Protein AF-A0A552DBA7-F1 (afdb_monomer)

Organism: NCBI:txid2486256

Solvent-accessible surface area (backbone atoms only — not comparable to full-atom values): 4362 Å² total; per-residue (Å²): 134,66,71,67,60,58,49,53,45,55,50,51,42,66,71,42,47,87,53,23,54,63,40,68,62,40,76,43,96,90,44,106,50,65,41,54,28,40,38,39,47,47,99,66,82,81,50,78,87,48,57,70,61,25,62,59,52,70,42,72,42,78,49,75,81,87,76,83,77,132

Mean predicted aligned error: 6.17 Å

Nearest PDB structures (foldseek):
  6xav-assembly1_L  TM=3.096E-01  e=2.422E+00  Escherichia coli K-12
  1zlh-assembly1_A  TM=4.655E-01  e=6.284E+00  Bos taurus

Radius of gyration: 12.79 Å; Cα contacts (8 Å, |Δi|>4): 89; chains: 1; bounding box: 35×19×39 Å

pLDDT: mean 83.16, std 11.23, range [48.5, 94.94]

Foldseek 3Di:
DPPVLVVVLVVVCVVCVVFFDKDAQCQDPVDRDTQRIWTAGDPDDQDPPVPVVSVQRPHTDGDDDDDDDD

Secondary structure (DSSP, 8-state):
--HHHHHHHHHHHHHHTTTEEEEEEEE-TTSS-EEEEEEEE-SSPP-GGGHHHHHHTTS-EEE-------

Structure (mmCIF, N/CA/C/O backbone):
data_AF-A0A552DBA7-F1
#
_entry.id   AF-A0A552DBA7-F1
#
loop_
_atom_site.group_PDB
_atom_site.id
_atom_site.type_symbol
_atom_site.label_atom_id
_atom_site.label_alt_id
_atom_site.label_comp_id
_atom_site.label_asym_id
_atom_site.label_entity_id
_atom_site.label_seq_id
_atom_site.pdbx_PDB_ins_code
_atom_site.Cartn_x
_atom_site.Cartn_y
_atom_site.Cartn_z
_atom_site.occupancy
_atom_site.B_iso_or_equiv
_atom_site.auth_seq_id
_atom_site.auth_comp_id
_atom_site.auth_asym_id
_atom_site.auth_atom_id
_atom_site.pdbx_PDB_model_num
ATOM 1 N N . MET A 1 1 ? -7.358 8.309 17.209 1.00 48.50 1 MET A N 1
ATOM 2 C CA . MET A 1 1 ? -6.613 7.876 16.003 1.00 48.50 1 MET A CA 1
ATOM 3 C C . MET A 1 1 ? -5.493 6.948 16.438 1.00 48.50 1 MET A C 1
ATOM 5 O O . MET A 1 1 ? -4.801 7.297 17.385 1.00 48.50 1 MET A O 1
ATOM 9 N N . LYS A 1 2 ? -5.343 5.766 15.825 1.00 61.22 2 LYS A N 1
ATOM 10 C CA . LYS A 1 2 ? -4.232 4.849 16.133 1.00 61.22 2 LYS A CA 1
ATOM 11 C C . LYS A 1 2 ? -2.993 5.313 15.342 1.00 61.22 2 LYS A C 1
ATOM 13 O O . LYS A 1 2 ? -3.040 5.238 14.118 1.00 61.22 2 LYS A O 1
ATOM 18 N N . PRO A 1 3 ? -1.903 5.780 15.982 1.00 60.31 3 PRO A N 1
ATOM 19 C CA . PRO A 1 3 ? -0.731 6.328 15.278 1.00 60.31 3 PRO A CA 1
ATOM 20 C C . PRO A 1 3 ? -0.077 5.329 14.312 1.00 60.31 3 PRO A C 1
ATOM 22 O O . PRO A 1 3 ? 0.461 5.709 13.277 1.00 60.31 3 PRO A O 1
ATOM 25 N N . HIS A 1 4 ? -0.166 4.039 14.644 1.00 66.38 4 HIS A N 1
ATOM 26 C CA . HIS A 1 4 ? 0.428 2.945 13.877 1.00 66.38 4 HIS A CA 1
ATOM 27 C C . HIS A 1 4 ? -0.225 2.729 12.506 1.00 66.38 4 HIS A C 1
ATOM 29 O O . HIS A 1 4 ? 0.458 2.314 11.575 1.00 66.38 4 HIS A O 1
ATOM 35 N N . ASP A 1 5 ? -1.516 3.045 12.372 1.00 75.00 5 ASP A N 1
ATOM 36 C CA . ASP A 1 5 ? -2.250 2.878 11.113 1.00 75.00 5 ASP A CA 1
ATOM 37 C C . ASP A 1 5 ? -1.773 3.896 10.067 1.00 75.00 5 ASP A C 1
ATOM 39 O O . ASP A 1 5 ? -1.422 3.542 8.944 1.00 75.00 5 ASP A O 1
ATOM 43 N N . GLN A 1 6 ? -1.643 5.162 10.478 1.00 78.88 6 GLN A N 1
ATOM 44 C CA . GLN A 1 6 ? -1.158 6.223 9.597 1.00 78.88 6 GLN A CA 1
ATOM 45 C C . GLN A 1 6 ? 0.308 6.016 9.199 1.00 78.88 6 GLN A C 1
ATOM 47 O O . GLN A 1 6 ? 0.678 6.277 8.057 1.00 78.88 6 GLN A O 1
ATOM 52 N N . PHE A 1 7 ? 1.144 5.528 10.121 1.00 85.50 7 PHE A N 1
ATOM 53 C CA . PHE A 1 7 ? 2.545 5.245 9.819 1.00 85.50 7 PHE A CA 1
ATOM 54 C C . PHE A 1 7 ? 2.691 4.171 8.734 1.00 85.50 7 PHE A C 1
ATOM 56 O O . PHE A 1 7 ? 3.424 4.382 7.772 1.00 85.50 7 PHE A O 1
ATOM 63 N N . ALA A 1 8 ? 1.976 3.046 8.859 1.00 86.38 8 ALA A N 1
ATOM 64 C CA . ALA A 1 8 ? 2.039 1.964 7.877 1.00 86.38 8 ALA A CA 1
ATOM 65 C C . ALA A 1 8 ? 1.574 2.426 6.488 1.00 86.38 8 ALA A C 1
ATOM 67 O O . ALA A 1 8 ? 2.241 2.141 5.494 1.00 86.38 8 ALA A O 1
ATOM 68 N N . LYS A 1 9 ? 0.475 3.191 6.433 1.00 88.56 9 LYS A N 1
ATOM 69 C CA . LYS A 1 9 ? -0.059 3.772 5.192 1.00 88.56 9 LYS A CA 1
ATOM 70 C C . LYS A 1 9 ? 0.956 4.690 4.513 1.00 88.56 9 LYS A C 1
ATOM 72 O O . LYS A 1 9 ? 1.305 4.455 3.362 1.00 88.56 9 LYS A O 1
ATOM 77 N N . ASN A 1 10 ? 1.499 5.661 5.249 1.00 89.38 10 ASN A N 1
ATOM 78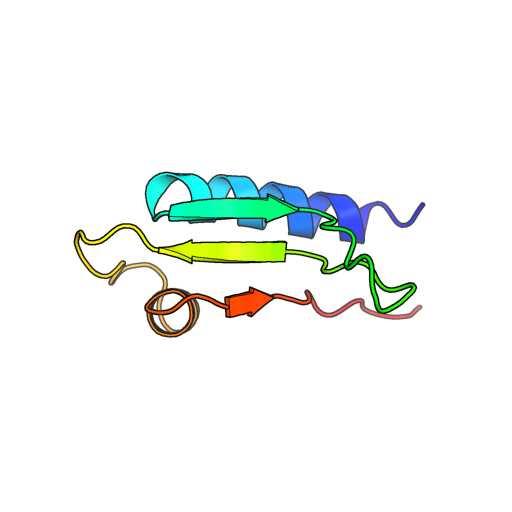 C CA . ASN A 1 10 ? 2.478 6.612 4.713 1.00 89.38 10 ASN A CA 1
ATOM 79 C C . ASN A 1 10 ? 3.777 5.920 4.274 1.00 89.38 10 ASN A C 1
ATOM 81 O O . ASN A 1 10 ? 4.385 6.302 3.277 1.00 89.38 10 ASN A O 1
ATOM 85 N N . TYR A 1 11 ? 4.221 4.902 5.016 1.00 90.81 11 TYR A N 1
ATOM 86 C CA . TYR A 1 11 ? 5.421 4.150 4.662 1.00 90.81 11 TYR A CA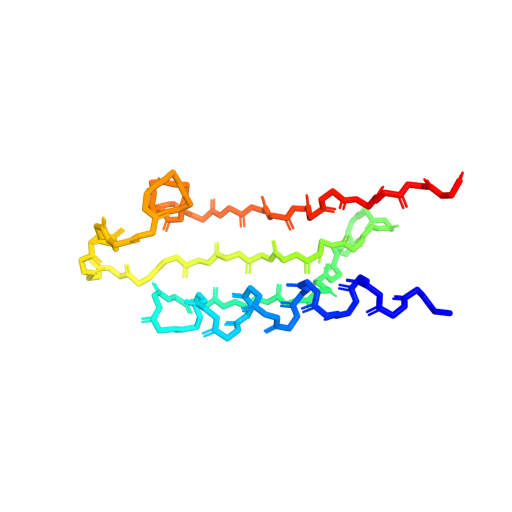 1
ATOM 87 C C . TY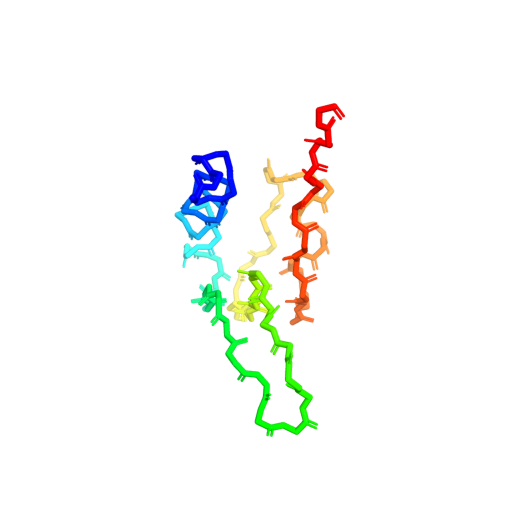R A 1 11 ? 5.234 3.374 3.353 1.00 90.81 11 TYR A C 1
ATOM 89 O O . TYR A 1 11 ? 6.092 3.439 2.474 1.00 90.81 11 TYR A O 1
ATOM 97 N N . LEU A 1 12 ? 4.106 2.674 3.199 1.00 91.50 12 LEU A N 1
ATOM 98 C CA . LEU A 1 12 ? 3.794 1.944 1.969 1.00 91.50 12 LEU A CA 1
ATOM 99 C C . LEU A 1 12 ? 3.579 2.885 0.782 1.00 91.50 12 LEU A C 1
ATOM 101 O O . LEU A 1 12 ? 4.035 2.576 -0.313 1.00 91.50 12 LEU A O 1
ATOM 105 N N . GLU A 1 13 ? 2.952 4.042 0.994 1.00 93.19 13 GLU A N 1
ATOM 106 C CA . GLU A 1 13 ? 2.819 5.078 -0.032 1.00 93.19 13 GLU A CA 1
ATOM 107 C C . GLU A 1 13 ? 4.186 5.523 -0.553 1.00 93.19 13 GLU A C 1
ATOM 109 O O . GLU A 1 13 ? 4.434 5.444 -1.756 1.00 93.19 13 GLU A O 1
ATOM 114 N N . GLN A 1 14 ? 5.111 5.906 0.331 1.00 93.06 14 GLN A N 1
ATOM 115 C CA . GLN A 1 14 ? 6.455 6.320 -0.081 1.00 93.06 14 GLN A CA 1
ATOM 116 C C . GLN A 1 14 ? 7.238 5.189 -0.757 1.00 93.06 14 GLN A C 1
ATOM 118 O O . GLN A 1 14 ? 7.943 5.430 -1.736 1.00 93.06 14 GLN A O 1
ATOM 123 N N . LEU A 1 15 ? 7.108 3.956 -0.260 1.00 92.31 15 LEU A N 1
ATOM 124 C CA . LEU A 1 15 ? 7.806 2.791 -0.803 1.00 92.31 15 LEU A CA 1
ATOM 125 C C . LEU A 1 15 ? 7.321 2.411 -2.210 1.00 92.31 15 LEU A C 1
ATOM 127 O O . LEU A 1 15 ? 8.125 1.976 -3.035 1.00 92.31 15 LEU A O 1
ATOM 131 N N . LEU A 1 16 ? 6.017 2.546 -2.472 1.00 91.88 16 LEU A N 1
ATOM 132 C CA . LEU A 1 16 ? 5.373 2.093 -3.708 1.00 91.88 16 LEU A CA 1
ATOM 133 C C . LEU A 1 16 ? 5.196 3.200 -4.755 1.00 91.88 16 LEU A C 1
ATOM 135 O O . LEU A 1 16 ? 5.088 2.880 -5.935 1.00 91.88 16 LEU A O 1
ATOM 139 N N . SER A 1 17 ? 5.231 4.477 -4.366 1.00 92.50 17 SER A N 1
ATOM 140 C CA . SER A 1 17 ? 5.124 5.624 -5.289 1.00 92.50 17 SER A CA 1
ATOM 141 C C . SER A 1 17 ? 6.091 5.577 -6.487 1.00 92.50 17 SER A C 1
ATOM 143 O O . SER A 1 17 ? 5.688 5.957 -7.585 1.00 92.50 17 SER A O 1
ATOM 145 N N . PRO A 1 18 ? 7.346 5.092 -6.362 1.00 91.06 18 PRO A N 1
ATOM 146 C CA . PRO A 1 18 ? 8.233 4.948 -7.521 1.00 91.06 18 PRO A CA 1
ATOM 147 C C . PRO A 1 18 ? 7.790 3.864 -8.517 1.00 91.06 18 PRO A C 1
ATOM 149 O O . PRO A 1 18 ? 8.236 3.853 -9.661 1.00 91.06 18 PRO A O 1
ATOM 152 N N . LEU A 1 19 ? 6.949 2.928 -8.077 1.00 90.38 19 LEU A N 1
ATOM 153 C CA . LEU A 1 19 ? 6.567 1.721 -8.811 1.00 90.38 19 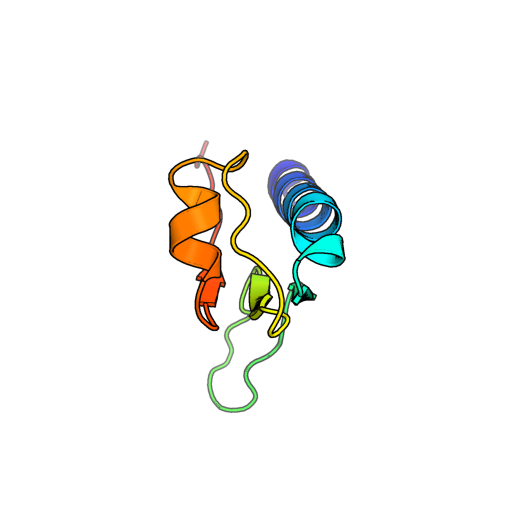LEU A CA 1
ATOM 154 C C . LEU A 1 19 ? 5.191 1.837 -9.471 1.00 90.38 19 LEU A C 1
ATOM 156 O O . LEU A 1 19 ? 4.832 0.992 -10.291 1.00 90.38 19 LEU A O 1
ATOM 160 N N . GLY A 1 20 ? 4.410 2.857 -9.122 1.00 91.81 20 GLY A N 1
ATOM 161 C CA . GLY A 1 20 ? 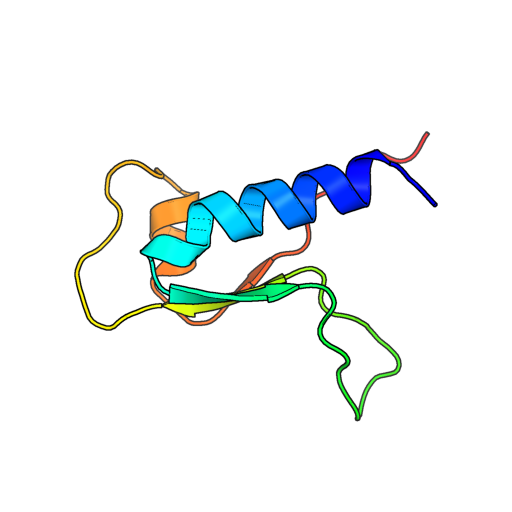3.047 3.015 -9.599 1.00 91.81 20 GLY A CA 1
ATOM 162 C C . GLY A 1 20 ? 2.285 4.114 -8.874 1.00 91.81 20 GLY A C 1
ATOM 163 O O . GLY A 1 20 ? 2.831 4.856 -8.061 1.00 91.81 20 GLY A O 1
ATOM 164 N N . ILE A 1 21 ? 0.994 4.196 -9.170 1.00 94.19 21 ILE A N 1
ATOM 165 C CA . ILE A 1 21 ? 0.069 5.116 -8.514 1.00 94.19 21 ILE A CA 1
ATOM 166 C C . ILE A 1 21 ? -0.404 4.475 -7.211 1.00 94.19 21 ILE A C 1
ATOM 168 O O . ILE A 1 21 ? -0.875 3.336 -7.209 1.00 94.19 21 ILE A O 1
ATOM 172 N N . VAL A 1 22 ? -0.298 5.224 -6.116 1.00 93.50 22 VAL A N 1
ATOM 173 C CA . VAL A 1 22 ? -0.804 4.835 -4.799 1.00 93.50 22 VAL A CA 1
ATOM 174 C C . VAL A 1 22 ? -1.925 5.788 -4.396 1.00 93.50 22 VAL A C 1
ATOM 176 O O . VAL A 1 22 ? -1.759 7.002 -4.464 1.00 93.50 22 VAL A O 1
ATOM 179 N N . GLU A 1 23 ? -3.050 5.244 -3.940 1.00 93.06 23 GLU A N 1
ATOM 180 C CA . GLU A 1 23 ? -4.129 5.998 -3.301 1.00 93.06 23 GLU A CA 1
ATOM 181 C C . GLU A 1 23 ? -4.343 5.446 -1.886 1.00 93.06 23 GLU A C 1
ATOM 183 O O . GLU A 1 23 ? -4.727 4.287 -1.712 1.00 93.06 23 GLU A O 1
ATOM 188 N N . ILE A 1 24 ? -4.089 6.264 -0.866 1.00 90.00 24 ILE A N 1
ATOM 189 C CA . ILE A 1 24 ? -4.349 5.913 0.536 1.00 90.00 24 ILE A CA 1
ATOM 190 C C . ILE A 1 24 ? -5.758 6.342 0.951 1.00 90.00 24 ILE A C 1
ATOM 192 O O . ILE A 1 24 ? -6.249 7.381 0.512 1.00 90.00 24 ILE A O 1
ATOM 196 N N . SER A 1 25 ? -6.395 5.568 1.833 1.00 86.00 25 SER A N 1
ATOM 197 C CA . SER A 1 25 ? -7.721 5.886 2.395 1.00 86.00 25 SER A CA 1
ATOM 198 C C . SER A 1 25 ? -8.793 6.169 1.327 1.00 86.00 25 SER A C 1
ATOM 200 O O . SER A 1 25 ? -9.615 7.074 1.477 1.00 86.00 25 SER A O 1
ATOM 202 N N . LYS A 1 26 ? -8.777 5.406 0.228 1.00 83.38 26 LYS A N 1
ATOM 203 C CA . LY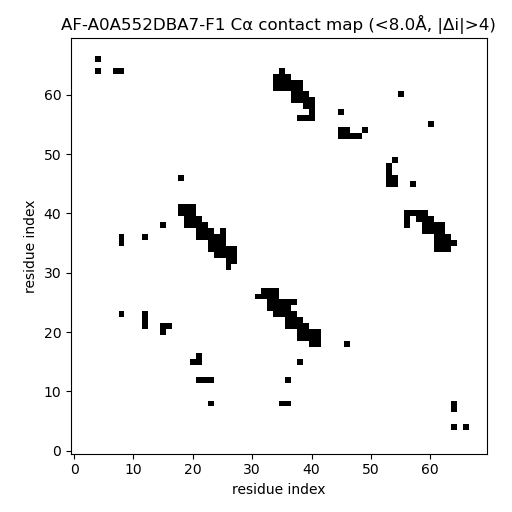S A 1 26 ? -9.705 5.579 -0.895 1.00 83.38 26 LYS A CA 1
ATOM 204 C C . LYS A 1 26 ? -11.125 5.201 -0.476 1.00 83.38 26 LYS A C 1
ATOM 206 O O . LYS A 1 26 ? -11.363 4.078 -0.026 1.00 83.38 26 LYS A O 1
ATOM 211 N N . GLU A 1 27 ? -12.065 6.127 -0.645 1.00 81.56 27 GLU A N 1
ATOM 212 C CA . GLU A 1 27 ? -13.490 5.871 -0.425 1.00 81.56 27 GLU A CA 1
ATOM 213 C C . GLU A 1 27 ? -14.077 5.082 -1.595 1.00 81.56 27 GLU A C 1
ATOM 215 O O . GLU A 1 27 ? -13.905 5.441 -2.762 1.00 81.56 27 GLU A O 1
ATOM 220 N N . VAL A 1 28 ? -14.787 4.002 -1.283 1.00 78.94 28 VAL A N 1
ATOM 221 C CA . VAL A 1 28 ? -15.567 3.255 -2.269 1.00 78.94 28 VAL A CA 1
ATOM 222 C C . VAL A 1 28 ? -16.990 3.788 -2.197 1.00 78.94 28 VAL A C 1
ATOM 224 O O . VAL A 1 28 ? -17.638 3.671 -1.173 1.00 78.94 28 VAL A O 1
ATOM 227 N N . SER A 1 29 ? -17.498 4.422 -3.251 1.00 70.81 29 SER A N 1
ATOM 228 C CA . SER A 1 29 ? -18.796 5.118 -3.177 1.00 70.81 29 SER A CA 1
ATOM 229 C C . SER A 1 29 ? -19.994 4.191 -2.918 1.00 70.81 29 SER A C 1
ATOM 231 O O . SER A 1 29 ? -21.036 4.661 -2.472 1.00 70.81 29 SER A O 1
ATOM 233 N N . ASP A 1 30 ? -19.843 2.896 -3.203 1.00 68.00 30 ASP A N 1
ATOM 234 C CA . ASP A 1 30 ? -20.919 1.894 -3.165 1.00 68.00 30 ASP A CA 1
ATOM 235 C C . ASP A 1 30 ? -20.885 1.004 -1.904 1.00 68.00 30 ASP A C 1
ATOM 237 O O . ASP A 1 30 ? -21.854 0.330 -1.566 1.00 68.00 30 ASP A O 1
ATOM 241 N N . GLU A 1 31 ? -19.786 1.040 -1.147 1.00 61.66 31 GLU A N 1
ATOM 242 C CA . GLU A 1 31 ? -19.655 0.375 0.149 1.00 61.66 31 GLU A CA 1
ATOM 243 C C . GLU A 1 31 ? -19.198 1.432 1.151 1.00 61.66 31 GLU A C 1
ATOM 245 O O . GLU A 1 31 ? -18.235 2.127 0.878 1.00 61.66 31 GLU A O 1
ATOM 250 N N . THR A 1 32 ? -19.810 1.583 2.329 1.00 67.88 32 THR A N 1
ATOM 251 C CA . THR A 1 32 ? -19.331 2.530 3.365 1.00 67.88 32 THR A CA 1
ATOM 252 C C . THR A 1 32 ? -18.010 2.053 3.999 1.00 67.88 32 THR A C 1
ATOM 254 O O . THR A 1 32 ? -17.919 1.827 5.208 1.00 67.88 32 THR A O 1
ATOM 257 N N . ARG A 1 33 ? -16.998 1.793 3.175 1.00 75.25 33 ARG A N 1
ATOM 258 C CA . ARG A 1 33 ? -15.705 1.204 3.481 1.00 75.25 33 ARG A CA 1
ATOM 259 C C . ARG A 1 33 ? -14.623 2.038 2.813 1.00 75.25 33 ARG A C 1
ATOM 261 O O . ARG A 1 33 ? -14.780 2.539 1.701 1.00 75.25 33 ARG A O 1
ATOM 268 N N . GLN A 1 34 ? -13.515 2.169 3.527 1.00 80.69 34 GLN A N 1
ATOM 269 C CA . GLN A 1 34 ? -12.308 2.802 3.025 1.00 80.69 34 GLN A CA 1
ATOM 270 C C . GLN A 1 34 ? -11.260 1.728 2.788 1.00 80.69 34 GLN A C 1
ATOM 272 O O . GLN A 1 34 ? -11.031 0.881 3.652 1.00 80.69 34 GLN A O 1
ATOM 277 N N . ILE A 1 35 ? -10.632 1.787 1.621 1.00 86.06 35 ILE A N 1
ATOM 278 C CA . ILE A 1 35 ? -9.471 0.971 1.292 1.00 86.06 35 ILE A CA 1
ATOM 279 C C . ILE A 1 35 ? -8.253 1.650 1.911 1.00 86.06 35 ILE A C 1
ATOM 281 O O . ILE A 1 35 ? -7.988 2.822 1.638 1.00 86.06 35 ILE A O 1
ATOM 285 N N . ASP A 1 36 ? -7.490 0.907 2.712 1.00 87.31 36 ASP A N 1
ATOM 286 C CA . ASP A 1 36 ? -6.289 1.444 3.352 1.00 87.31 36 ASP A CA 1
ATOM 287 C C . ASP A 1 36 ? -5.248 1.900 2.319 1.00 87.31 36 ASP A C 1
ATOM 289 O O . ASP A 1 36 ? -4.714 3.005 2.443 1.00 87.31 36 ASP A O 1
ATOM 293 N N . LEU A 1 37 ? -5.000 1.083 1.290 1.00 91.12 37 LEU A N 1
ATOM 294 C CA . LEU A 1 37 ? -4.132 1.418 0.165 1.00 91.12 37 LEU A CA 1
ATOM 295 C C . LEU A 1 37 ? -4.591 0.719 -1.123 1.00 91.12 37 LEU A C 1
ATOM 297 O O . LEU A 1 37 ? -4.707 -0.506 -1.174 1.00 91.12 37 LEU A O 1
ATOM 301 N N . PHE A 1 38 ? -4.822 1.502 -2.174 1.00 93.94 38 PHE A N 1
ATOM 302 C CA . PHE A 1 38 ? -5.046 1.042 -3.542 1.00 93.94 38 PHE A CA 1
ATOM 303 C C . PHE A 1 38 ? -3.785 1.317 -4.362 1.00 93.94 38 PHE A C 1
ATOM 305 O O . PHE A 1 38 ? -3.293 2.443 -4.379 1.00 93.94 38 PHE A O 1
ATOM 312 N N . PHE A 1 39 ? -3.249 0.298 -5.029 1.00 94.44 39 PHE A N 1
ATOM 313 C CA . PHE A 1 39 ? -2.036 0.425 -5.832 1.00 94.44 39 PHE A CA 1
ATOM 314 C C . PHE A 1 39 ? -2.285 0.013 -7.279 1.00 94.44 39 PHE A C 1
ATOM 316 O O . PHE A 1 39 ? -2.883 -1.034 -7.525 1.00 94.44 39 PHE A O 1
ATOM 323 N N . SER A 1 40 ? -1.768 0.796 -8.227 1.00 94.94 40 SER A N 1
ATOM 324 C CA . SER A 1 40 ? -1.749 0.471 -9.653 1.00 94.94 40 SER A CA 1
ATOM 325 C C . SER A 1 40 ? -0.322 0.575 -10.208 1.00 94.94 40 SER A C 1
ATOM 327 O O . SER A 1 40 ? 0.230 1.675 -10.204 1.00 94.94 40 SER A O 1
ATOM 329 N N . PRO A 1 41 ? 0.277 -0.521 -10.709 1.00 93.00 41 PRO A N 1
ATOM 330 C CA . PRO A 1 41 ? 1.661 -0.524 -11.176 1.00 93.00 41 PRO A CA 1
ATOM 331 C C . PRO A 1 41 ? 1.864 0.300 -12.446 1.00 93.00 41 PRO A C 1
ATOM 333 O O . PRO A 1 41 ? 0.981 0.386 -13.303 1.00 93.00 41 PRO A O 1
ATOM 336 N N . ASN A 1 42 ? 3.073 0.836 -12.596 1.00 90.56 42 ASN A N 1
ATOM 337 C CA . ASN A 1 42 ? 3.564 1.338 -13.873 1.00 90.56 42 ASN A CA 1
ATOM 338 C C . ASN A 1 42 ? 3.873 0.168 -14.833 1.00 90.56 42 ASN A C 1
ATOM 340 O O . ASN A 1 42 ? 4.166 -0.941 -14.387 1.00 90.56 42 ASN A O 1
ATOM 344 N N . PRO A 1 43 ? 3.848 0.396 -16.158 1.00 82.44 43 PRO A N 1
ATOM 345 C CA . PRO A 1 43 ? 4.142 -0.645 -17.147 1.00 82.44 43 PRO A CA 1
ATOM 346 C C . PRO A 1 43 ? 5.619 -1.103 -17.198 1.00 82.44 43 PRO A C 1
ATOM 348 O O . PRO A 1 43 ? 5.915 -2.088 -17.872 1.00 82.44 43 PRO A O 1
ATOM 351 N N . GLU A 1 44 ? 6.540 -0.423 -16.505 1.00 75.19 44 GLU A N 1
ATOM 352 C CA . GLU A 1 44 ? 7.984 -0.732 -16.463 1.00 75.19 44 GLU A CA 1
ATOM 353 C C . GLU A 1 44 ? 8.423 -1.422 -15.140 1.00 75.19 44 GLU A C 1
ATOM 355 O O . GLU A 1 44 ? 7.591 -1.650 -14.265 1.00 75.19 44 GLU A O 1
ATOM 360 N N . PRO A 1 45 ? 9.680 -1.908 -15.026 1.00 66.31 45 PRO A N 1
ATOM 361 C CA . PRO A 1 45 ? 9.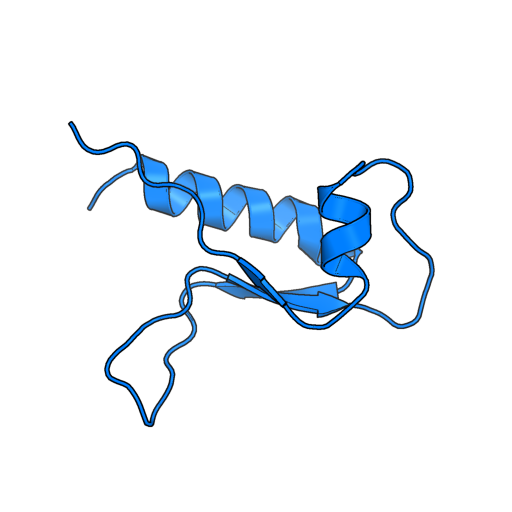961 -3.290 -14.660 1.00 66.31 45 PRO A CA 1
ATOM 362 C C . PRO A 1 45 ? 9.713 -3.652 -13.186 1.00 66.31 45 PRO A C 1
ATOM 364 O O . PRO A 1 45 ? 9.670 -2.829 -12.274 1.00 66.31 45 PRO A O 1
ATOM 367 N N . LYS A 1 46 ? 9.622 -4.969 -12.978 1.00 67.69 46 LYS A N 1
ATOM 368 C CA . LYS A 1 46 ? 9.306 -5.627 -11.710 1.00 67.69 46 LYS A CA 1
ATOM 369 C C . LYS A 1 46 ? 10.319 -5.266 -10.612 1.00 67.69 46 LYS A C 1
ATOM 371 O O . LYS A 1 46 ? 11.519 -5.449 -10.814 1.00 67.69 46 LYS A O 1
ATOM 376 N N . PRO A 1 47 ? 9.866 -4.818 -9.431 1.00 70.56 47 PRO A N 1
ATOM 377 C CA . PRO A 1 47 ? 10.752 -4.550 -8.305 1.00 70.56 47 PRO A CA 1
ATOM 378 C C . PRO A 1 47 ? 11.284 -5.863 -7.705 1.00 70.56 47 PRO A C 1
ATOM 380 O O . PRO A 1 47 ? 10.672 -6.452 -6.813 1.00 70.56 47 PRO A O 1
ATOM 383 N N . ASP A 1 48 ? 12.457 -6.307 -8.158 1.00 77.69 48 ASP A N 1
ATOM 384 C CA . ASP A 1 48 ? 13.105 -7.535 -7.664 1.00 77.69 48 ASP A CA 1
ATOM 385 C C . ASP A 1 48 ? 13.629 -7.409 -6.217 1.00 77.69 48 ASP A C 1
ATOM 387 O O . ASP A 1 48 ? 13.876 -8.410 -5.543 1.00 77.69 48 ASP A O 1
ATOM 391 N N . TYR A 1 49 ? 13.746 -6.182 -5.698 1.00 84.69 49 TYR A N 1
ATOM 392 C CA . TYR A 1 49 ? 14.258 -5.888 -4.354 1.00 84.69 49 TYR A CA 1
ATOM 393 C C . TYR A 1 49 ? 13.192 -5.932 -3.244 1.00 84.69 49 TYR A C 1
ATOM 395 O O . TYR A 1 49 ? 13.540 -5.922 -2.065 1.00 84.69 49 TYR A O 1
ATOM 403 N N . LEU A 1 50 ? 11.898 -5.994 -3.587 1.00 88.88 50 LEU A N 1
ATOM 404 C CA . LEU A 1 50 ? 10.792 -5.999 -2.613 1.00 88.88 50 LEU A CA 1
ATOM 405 C C . LEU A 1 50 ? 10.319 -7.407 -2.211 1.00 88.88 50 LEU A C 1
ATOM 407 O O . LEU A 1 50 ? 9.339 -7.550 -1.476 1.00 88.88 50 LEU A O 1
ATOM 411 N N . GLY A 1 51 ? 10.976 -8.466 -2.691 1.00 90.69 51 GLY A N 1
ATOM 412 C CA . GLY A 1 51 ? 10.623 -9.846 -2.351 1.00 90.69 51 GLY A CA 1
ATOM 413 C C . GLY A 1 51 ? 9.160 -10.179 -2.676 1.00 90.69 51 GLY A C 1
ATOM 414 O O . GLY A 1 51 ? 8.708 -9.999 -3.806 1.00 90.69 51 GLY A O 1
ATOM 415 N N . LEU A 1 52 ? 8.405 -10.675 -1.687 1.00 90.50 52 LEU A N 1
ATOM 416 C CA . LEU A 1 52 ? 6.986 -11.016 -1.866 1.00 90.50 52 LEU A CA 1
ATOM 417 C C . LEU A 1 52 ? 6.130 -9.788 -2.194 1.00 90.50 52 LEU A C 1
ATOM 419 O O . LEU A 1 52 ? 5.275 -9.875 -3.072 1.00 90.50 52 LEU A O 1
ATOM 423 N N . LEU A 1 53 ? 6.381 -8.650 -1.539 1.00 90.38 53 LEU A N 1
ATOM 424 C CA . LEU A 1 53 ? 5.645 -7.416 -1.813 1.00 90.38 53 LEU A 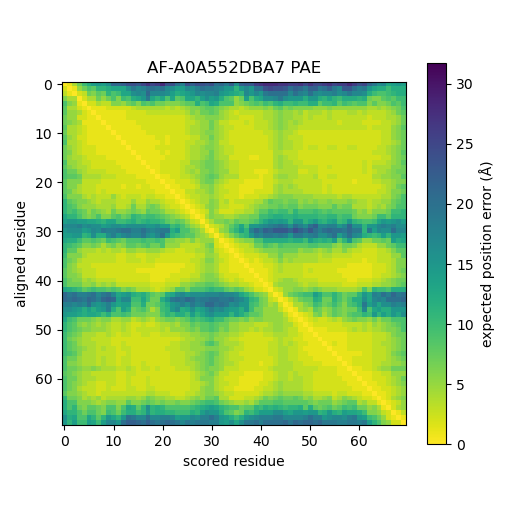CA 1
ATOM 425 C C . LEU A 1 53 ? 5.822 -7.011 -3.279 1.00 90.38 53 LEU A C 1
ATOM 427 O O . LEU A 1 53 ? 4.838 -6.714 -3.946 1.00 90.38 53 LEU A O 1
ATOM 431 N N . GLY A 1 54 ? 7.045 -7.130 -3.805 1.00 90.44 54 GLY A N 1
ATOM 432 C CA . GLY A 1 54 ? 7.356 -6.857 -5.210 1.00 90.44 54 GLY A CA 1
ATOM 433 C C . GLY A 1 54 ? 6.584 -7.727 -6.202 1.00 90.44 54 GLY A C 1
ATOM 434 O O . GLY A 1 54 ? 6.243 -7.272 -7.288 1.00 90.44 54 GLY A O 1
ATOM 435 N N . ARG A 1 55 ? 6.254 -8.966 -5.817 1.00 89.44 55 ARG A N 1
ATOM 436 C CA . ARG A 1 55 ? 5.425 -9.880 -6.620 1.00 89.44 55 ARG A CA 1
ATOM 437 C C . ARG A 1 55 ? 3.933 -9.564 -6.526 1.00 89.44 55 ARG A C 1
ATOM 439 O O . ARG A 1 55 ? 3.218 -9.773 -7.501 1.00 89.44 55 ARG A O 1
ATOM 446 N N . ILE A 1 56 ? 3.468 -9.082 -5.373 1.00 90.12 56 ILE A N 1
ATOM 447 C CA . ILE A 1 56 ? 2.070 -8.681 -5.153 1.00 90.12 56 ILE A CA 1
ATOM 448 C C . ILE A 1 56 ? 1.742 -7.447 -5.997 1.00 90.12 56 ILE A C 1
ATOM 450 O O . ILE A 1 56 ? 0.732 -7.426 -6.694 1.00 90.12 56 ILE A O 1
ATOM 454 N N . VAL A 1 57 ? 2.639 -6.460 -6.005 1.00 91.56 57 VAL A N 1
ATOM 455 C CA . VAL A 1 57 ? 2.458 -5.179 -6.708 1.00 91.56 57 VAL A CA 1
ATOM 456 C C . VAL A 1 57 ? 2.715 -5.264 -8.219 1.00 91.56 57 VAL A C 1
ATOM 458 O O . VAL A 1 57 ? 2.892 -4.252 -8.880 1.00 91.56 57 VAL A O 1
ATOM 461 N N . LEU A 1 58 ? 2.729 -6.466 -8.802 1.00 90.25 58 LEU A N 1
ATOM 462 C CA . LEU A 1 58 ? 2.781 -6.639 -10.260 1.00 90.25 58 LEU A CA 1
ATOM 463 C C . LEU A 1 58 ? 1.435 -6.385 -10.942 1.00 90.25 58 LEU A C 1
ATOM 465 O O . LEU A 1 58 ? 1.391 -6.229 -12.158 1.00 90.25 58 LEU A O 1
ATOM 469 N N . ASN A 1 59 ? 0.350 -6.376 -10.172 1.00 90.88 59 ASN A N 1
ATOM 470 C CA . ASN A 1 59 ? -0.998 -6.093 -10.642 1.00 90.88 59 ASN A CA 1
ATOM 471 C C . ASN A 1 59 ? -1.604 -4.975 -9.794 1.00 90.88 59 ASN A C 1
ATOM 473 O O . ASN A 1 59 ? -1.091 -4.644 -8.723 1.00 90.88 59 ASN A O 1
ATOM 477 N N . THR A 1 60 ? -2.725 -4.424 -10.251 1.00 93.38 60 THR A N 1
ATOM 478 C CA . THR A 1 60 ? -3.553 -3.553 -9.416 1.00 93.38 60 THR A CA 1
ATOM 479 C C . THR A 1 60 ? -4.058 -4.338 -8.205 1.00 93.38 60 THR A C 1
ATOM 481 O O . THR A 1 60 ? -4.658 -5.403 -8.366 1.00 93.38 60 THR A O 1
ATOM 484 N N . VAL A 1 61 ? -3.798 -3.836 -6.997 1.00 93.62 61 VAL A N 1
ATOM 485 C CA . VAL A 1 61 ? -4.075 -4.548 -5.738 1.00 93.62 61 VAL A CA 1
ATOM 486 C C . VAL A 1 61 ? -4.576 -3.614 -4.640 1.00 93.62 61 VAL 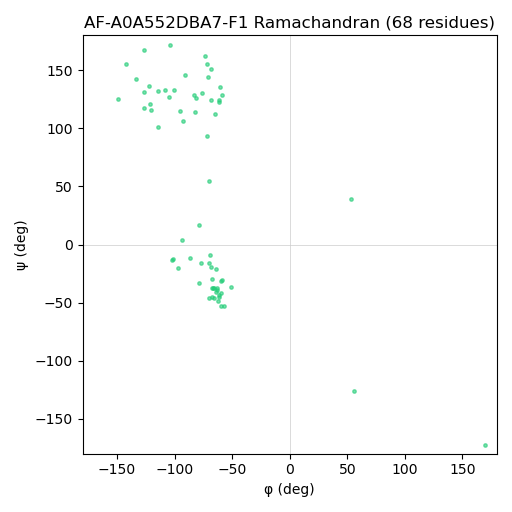A C 1
ATOM 488 O O . VAL A 1 61 ? -4.276 -2.420 -4.621 1.00 93.62 61 VAL A O 1
ATOM 491 N N . LEU A 1 62 ? -5.314 -4.203 -3.699 1.00 93.25 62 LEU A N 1
ATOM 492 C CA . LEU A 1 62 ? -5.690 -3.596 -2.424 1.00 93.25 62 LEU A CA 1
ATOM 493 C C . LEU A 1 62 ? -4.759 -4.133 -1.336 1.00 93.25 62 LEU A C 1
ATOM 495 O O . LEU A 1 62 ? -4.551 -5.345 -1.257 1.00 93.25 62 LEU A O 1
ATOM 499 N N . ILE A 1 63 ? -4.209 -3.256 -0.499 1.00 90.06 63 ILE A N 1
ATOM 500 C CA . ILE A 1 63 ? -3.342 -3.637 0.619 1.00 90.06 63 ILE A CA 1
ATOM 501 C C . ILE A 1 63 ? -3.960 -3.125 1.920 1.00 90.06 63 ILE A C 1
ATOM 503 O O . ILE A 1 63 ? -4.133 -1.922 2.104 1.00 90.06 63 ILE A O 1
ATOM 507 N N . GLU A 1 64 ? -4.244 -4.053 2.836 1.00 88.31 64 GLU A N 1
ATOM 508 C CA . GLU A 1 64 ? -4.744 -3.772 4.184 1.00 88.31 64 GLU A CA 1
ATOM 509 C C . GLU A 1 64 ? -3.697 -4.209 5.223 1.00 88.31 64 GLU A C 1
ATOM 511 O O . GLU A 1 64 ? -3.544 -5.407 5.489 1.00 88.31 64 GLU A O 1
ATOM 516 N N . PRO A 1 65 ? -2.915 -3.273 5.792 1.00 83.38 65 PRO A N 1
ATOM 517 C CA . PRO A 1 65 ? -1.907 -3.598 6.793 1.00 83.38 65 PRO A CA 1
ATOM 518 C C . PRO A 1 65 ? -2.536 -4.240 8.034 1.00 83.38 65 PRO A C 1
ATOM 520 O O . PRO A 1 65 ? -3.535 -3.754 8.567 1.00 83.38 65 PRO A O 1
ATOM 523 N N . TYR A 1 66 ? -1.920 -5.310 8.545 1.00 79.25 66 TYR A N 1
ATOM 524 C CA . TYR A 1 66 ? -2.393 -5.949 9.772 1.00 79.25 66 TYR A CA 1
ATOM 525 C C . TYR A 1 66 ? -2.334 -4.971 10.952 1.00 79.25 66 TYR A C 1
ATOM 527 O O . TYR A 1 66 ? -1.278 -4.447 11.314 1.00 79.25 66 TYR A O 1
ATOM 535 N N . ARG A 1 67 ? -3.487 -4.759 11.584 1.00 73.62 67 ARG A N 1
ATOM 536 C CA . ARG A 1 67 ? -3.639 -3.911 12.766 1.00 73.62 67 ARG A CA 1
ATOM 537 C C . ARG A 1 67 ? -3.503 -4.807 13.987 1.00 73.62 67 ARG A C 1
ATOM 539 O O . ARG A 1 67 ? -4.439 -5.541 14.271 1.00 73.62 67 ARG A O 1
ATOM 546 N N . ASN A 1 68 ? -2.387 -4.747 14.717 1.00 62.00 68 ASN A N 1
ATOM 547 C CA . ASN A 1 68 ? -2.283 -5.490 15.975 1.00 62.00 68 ASN A CA 1
ATOM 548 C C . ASN A 1 68 ? -3.310 -4.919 16.976 1.00 62.00 68 ASN A C 1
ATOM 550 O O . ASN A 1 68 ? -3.188 -3.742 17.346 1.00 62.00 68 ASN A O 1
ATOM 554 N N . PRO A 1 69 ? -4.364 -5.667 17.354 1.00 58.66 69 PRO A N 1
ATOM 555 C CA . PRO A 1 69 ? -5.276 -5.202 18.385 1.00 58.66 69 PRO A CA 1
ATOM 556 C C . PRO A 1 69 ? -4.555 -5.243 19.748 1.00 58.66 69 PRO A C 1
ATOM 558 O O . PRO A 1 69 ? -3.712 -6.119 19.946 1.00 58.66 69 PRO A O 1
ATOM 561 N N . PRO A 1 70 ? -4.814 -4.275 20.649 1.00 63.19 70 PRO A N 1
ATOM 562 C CA . PRO A 1 70 ? -4.338 -4.359 22.027 1.00 63.19 70 PRO A CA 1
ATOM 563 C C . PRO A 1 70 ? -4.973 -5.537 22.774 1.00 63.19 70 PRO A C 1
ATOM 565 O O . PRO A 1 70 ? -6.110 -5.922 22.408 1.00 63.19 70 PRO A O 1
#

Sequence (70 aa):
MKPHDQFAKNYLEQLLSPLGIVEISKEVSDETRQIDLFFSPNPEPKPDYLGLLGRIVLNTVLIEPYRNPP